Protein AF-A0A0E0Q708-F1 (afdb_monomer_lite)

pLDDT: mean 80.06, std 10.05, range [35.75, 90.19]

Radius of gyration: 20.26 Å; chains: 1; bounding box: 31×37×61 Å

Organism: Oryza rufipogon (NCBI:txid4529)

InterPro domains:
 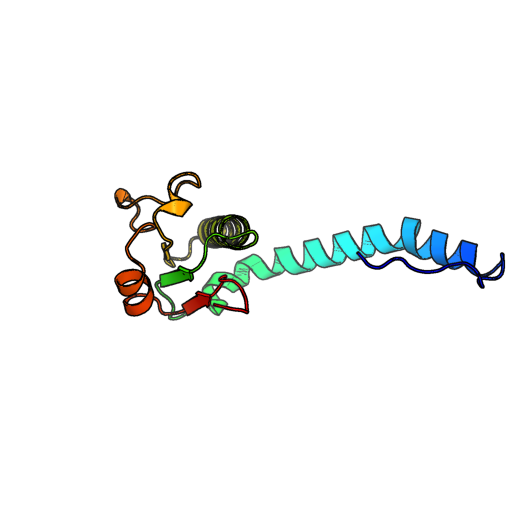 IPR013023 Ketol-acid reductoisomerase [PTHR21371] (38-120)
  IPR013116 Ketol-acid reductoisomerase, N-terminal [PF07991] (50-120)
  IPR013116 Ketol-acid reductoisomerase, N-terminal [PS51850] (30-121)
  IPR036291 NAD(P)-binding domain superfamily [SSF51735] (36-120)

Sequence (121 aa):
MYVVNYSGLQRKETWVIWFLFFFWLPFFCVYICNFVMNLFPLLPEAFKGNKQIGVIGWGSQGPAQAQNLRDSIAQVKSDVVVKSFDEACAAGFTEESGTLGDIWETVSGSDLMLLLISDTA

Secondary structure (DSSP, 8-state):
------TT--HHHHHHHHHIIIIIHHHHHHHHHHHHHTTGGGHHHHTTT--EEEEE--SSSHHHHHHHHHHHHHHHT--PEEEB-GGGGGGT--TTTT-B--HHHHHHH-SEEEE-S-TT-

Foldseek 3Di:
DDDDDCPPPDPVVVVVVCCCVVPPVVVVVVVVVVVVVVCLLCVLVVCVPWQEEEEADDPPVRLVVLLVVVVSCVVNVHNYAAAYEPVCVVVVQDVVVVRYDDPVVSVVRGPHYHHPHPPVD

Structure (mmCIF, N/CA/C/O backbone):
data_AF-A0A0E0Q708-F1
#
_entry.id   AF-A0A0E0Q708-F1
#
loop_
_atom_site.group_PDB
_atom_site.id
_atom_site.type_symbol
_atom_site.label_atom_id
_atom_site.label_alt_id
_atom_site.label_comp_id
_atom_site.label_asym_id
_atom_site.label_entity_id
_atom_site.label_seq_id
_atom_site.pdbx_PDB_ins_code
_atom_site.Cartn_x
_atom_site.Cartn_y
_atom_site.Cartn_z
_atom_site.occupancy
_atom_site.B_iso_or_equiv
_atom_site.auth_seq_id
_atom_site.auth_comp_id
_atom_site.auth_asym_id
_atom_site.auth_atom_id
_atom_site.pdbx_PDB_model_num
ATOM 1 N N . MET A 1 1 ? 10.727 -5.381 -21.846 1.00 35.75 1 MET A N 1
ATOM 2 C CA . MET A 1 1 ? 11.307 -4.208 -22.538 1.00 35.75 1 MET A CA 1
ATOM 3 C C . MET A 1 1 ? 10.922 -4.310 -24.006 1.00 35.75 1 MET A C 1
ATOM 5 O O . MET A 1 1 ? 11.439 -5.177 -24.694 1.00 35.75 1 MET A O 1
ATOM 9 N N . TYR A 1 2 ? 9.932 -3.535 -24.455 1.00 36.38 2 TYR A N 1
ATOM 10 C CA . TYR A 1 2 ? 9.487 -3.569 -25.851 1.00 36.38 2 TYR A CA 1
ATOM 11 C C . TYR A 1 2 ? 10.473 -2.766 -26.701 1.00 36.38 2 TYR A C 1
ATOM 13 O O . TYR A 1 2 ? 10.556 -1.547 -26.569 1.00 36.38 2 TYR A O 1
ATOM 21 N N . VAL A 1 3 ? 11.251 -3.448 -27.541 1.00 45.16 3 VAL A N 1
ATOM 22 C CA . VAL A 1 3 ? 12.107 -2.792 -28.534 1.00 45.16 3 VAL A CA 1
ATOM 23 C C . VAL A 1 3 ? 11.253 -2.557 -29.771 1.00 45.16 3 VAL A C 1
ATOM 25 O O . VAL A 1 3 ? 10.944 -3.488 -30.511 1.00 45.16 3 VAL A O 1
ATOM 28 N N . VAL A 1 4 ? 10.826 -1.314 -29.971 1.00 62.84 4 VAL A N 1
ATOM 29 C CA . VAL A 1 4 ? 10.130 -0.918 -31.198 1.00 62.84 4 VAL A CA 1
ATOM 30 C C . VAL A 1 4 ? 11.157 -0.916 -32.332 1.00 62.84 4 VAL A C 1
ATOM 32 O O . VAL A 1 4 ? 12.160 -0.206 -32.266 1.00 62.84 4 VAL A O 1
ATOM 35 N N . ASN A 1 5 ? 10.943 -1.753 -33.348 1.00 58.50 5 ASN A N 1
ATOM 36 C CA . ASN A 1 5 ? 11.843 -1.866 -34.491 1.00 58.50 5 ASN A CA 1
ATOM 37 C C . ASN A 1 5 ? 11.480 -0.820 -35.558 1.00 58.50 5 ASN A C 1
ATOM 39 O O . ASN A 1 5 ? 10.428 -0.903 -36.187 1.00 58.50 5 ASN A O 1
ATOM 43 N N . TYR A 1 6 ? 12.362 0.163 -35.759 1.00 63.09 6 TYR A N 1
ATOM 44 C CA . TYR A 1 6 ? 12.152 1.294 -36.672 1.00 63.09 6 TYR A CA 1
ATOM 45 C C . TYR A 1 6 ? 12.777 1.101 -38.064 1.00 63.09 6 TYR A C 1
ATOM 47 O O . TYR A 1 6 ? 12.797 2.040 -38.859 1.00 63.09 6 TYR A O 1
ATOM 55 N N . SER A 1 7 ? 13.290 -0.090 -38.394 1.00 63.34 7 SER A N 1
ATOM 56 C CA . SER A 1 7 ? 14.096 -0.316 -39.605 1.00 63.34 7 SER A CA 1
ATOM 57 C C . SER A 1 7 ? 13.353 -0.136 -40.940 1.00 63.34 7 SER A C 1
ATOM 59 O O . SER A 1 7 ? 13.998 -0.121 -41.984 1.00 63.34 7 SER A O 1
ATOM 61 N N . GLY A 1 8 ? 12.022 0.005 -40.932 1.00 64.31 8 GLY A N 1
ATOM 62 C CA . GLY A 1 8 ? 11.192 0.193 -42.132 1.00 64.31 8 GLY A CA 1
ATOM 63 C C . GLY A 1 8 ? 10.523 1.565 -42.269 1.00 64.31 8 GLY A C 1
ATOM 64 O O . GLY A 1 8 ? 9.775 1.769 -43.223 1.00 64.31 8 GLY A O 1
ATOM 65 N N . LEU A 1 9 ? 10.745 2.498 -41.336 1.00 60.56 9 LEU A N 1
ATOM 66 C CA . LEU A 1 9 ? 9.958 3.732 -41.273 1.00 60.56 9 LEU A CA 1
ATOM 67 C C . LEU A 1 9 ? 10.486 4.807 -42.237 1.00 60.56 9 LEU A C 1
ATOM 69 O O . LEU A 1 9 ? 11.656 5.195 -42.191 1.00 60.56 9 LEU A O 1
ATOM 73 N N . GLN A 1 10 ? 9.618 5.329 -43.105 1.00 63.81 10 GLN A N 1
ATOM 74 C CA . GLN A 1 10 ? 9.985 6.397 -44.037 1.00 63.81 10 GLN A CA 1
ATOM 75 C C . GLN A 1 10 ? 10.300 7.691 -43.263 1.00 63.81 10 GLN A C 1
ATOM 77 O O . GLN A 1 10 ? 9.612 8.034 -42.304 1.00 63.81 10 GLN A O 1
ATOM 82 N N . ARG A 1 11 ? 11.293 8.478 -43.713 1.00 60.28 11 ARG A N 1
ATOM 83 C CA . ARG A 1 11 ? 11.747 9.731 -43.053 1.00 60.28 11 ARG A CA 1
ATOM 84 C C . ARG A 1 11 ? 10.613 10.726 -42.738 1.00 60.28 11 ARG A C 1
ATOM 86 O O . ARG A 1 11 ? 10.779 11.581 -41.883 1.00 60.28 11 ARG A O 1
ATOM 93 N N . LYS A 1 12 ? 9.479 10.654 -43.438 1.00 57.28 12 LYS A N 1
ATOM 94 C CA . LYS A 1 12 ? 8.315 11.536 -43.238 1.00 57.28 12 LYS A CA 1
ATOM 95 C C . LYS A 1 12 ? 7.454 11.111 -42.040 1.00 57.28 12 LYS A C 1
ATOM 97 O O . LYS A 1 12 ? 6.844 11.954 -41.397 1.00 57.28 12 LYS A O 1
ATOM 102 N N . GLU A 1 13 ? 7.443 9.820 -41.722 1.00 62.81 13 GLU A N 1
ATOM 103 C CA . GLU A 1 13 ? 6.667 9.232 -40.625 1.00 62.81 13 GLU A CA 1
ATOM 104 C C . GLU A 1 13 ? 7.416 9.332 -39.292 1.00 62.81 13 GLU A C 1
ATOM 106 O O . GLU A 1 13 ? 6.799 9.491 -38.241 1.00 62.81 13 GLU A O 1
ATOM 111 N N . THR A 1 14 ? 8.754 9.341 -39.321 1.00 66.50 14 THR A N 1
ATOM 112 C CA . THR A 1 14 ? 9.568 9.462 -38.104 1.00 66.50 14 THR A CA 1
ATOM 113 C C . THR A 1 14 ? 9.363 10.801 -37.400 1.00 66.50 14 THR A C 1
ATOM 115 O O . THR A 1 14 ? 9.323 10.827 -36.176 1.00 66.50 14 THR A O 1
ATOM 118 N N . TRP A 1 15 ? 9.169 11.906 -38.128 1.00 73.88 15 TRP A N 1
ATOM 119 C CA . TRP A 1 15 ? 8.883 13.212 -37.516 1.00 73.88 15 TRP A CA 1
ATOM 120 C C . TRP A 1 15 ? 7.549 13.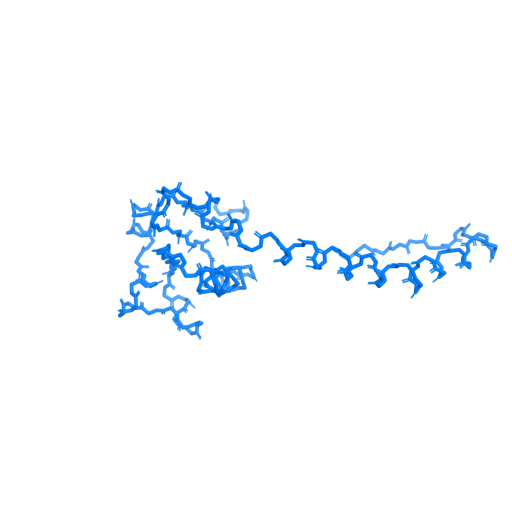239 -36.775 1.00 73.88 15 TRP A C 1
ATOM 122 O O . TRP A 1 15 ? 7.472 13.839 -35.709 1.00 73.88 15 TRP A O 1
ATOM 132 N N . VAL A 1 16 ? 6.521 12.565 -37.299 1.00 77.69 16 VAL A N 1
ATOM 133 C CA . VAL A 1 16 ? 5.221 12.453 -36.622 1.00 77.69 16 VAL A CA 1
ATOM 134 C C . VAL A 1 16 ? 5.363 11.627 -35.348 1.00 77.69 16 VAL A C 1
ATOM 136 O O . VAL A 1 16 ? 4.838 12.023 -34.312 1.00 77.69 16 VAL A O 1
ATOM 139 N N . ILE A 1 17 ? 6.131 10.533 -35.382 1.00 79.69 17 ILE A N 1
ATOM 140 C CA . ILE A 1 17 ? 6.423 9.741 -34.179 1.00 79.69 17 ILE A CA 1
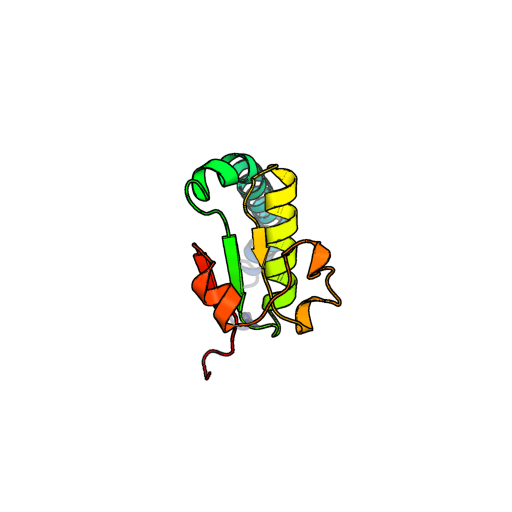ATOM 141 C C . ILE A 1 17 ? 7.186 10.576 -33.153 1.00 79.69 17 ILE A C 1
ATOM 143 O O . ILE A 1 17 ? 6.771 10.628 -32.002 1.00 79.69 17 ILE A O 1
ATOM 147 N N . TRP A 1 18 ? 8.253 11.272 -33.547 1.00 78.31 18 TRP A N 1
ATOM 148 C CA . TRP A 1 18 ? 9.013 12.118 -32.626 1.00 78.31 18 TRP A CA 1
ATOM 149 C C . TRP A 1 18 ? 8.179 13.279 -32.078 1.00 78.31 18 TRP A C 1
ATOM 151 O O . TRP A 1 18 ? 8.301 13.608 -30.902 1.00 78.31 18 TRP A O 1
ATOM 161 N N . PHE A 1 19 ? 7.286 13.856 -32.884 1.00 80.81 19 PHE A N 1
ATOM 162 C CA . PHE A 1 19 ? 6.337 14.870 -32.436 1.00 80.81 19 PHE A CA 1
ATOM 163 C C . PHE A 1 19 ? 5.333 14.297 -31.426 1.00 80.81 19 PHE A C 1
ATOM 165 O O . PHE A 1 19 ? 5.153 14.857 -30.352 1.00 80.81 19 PHE A O 1
ATOM 172 N N . LEU A 1 20 ? 4.727 13.140 -31.689 1.00 78.81 20 LEU A N 1
ATOM 173 C CA . LEU A 1 20 ? 3.827 12.506 -30.721 1.00 78.81 20 LEU A CA 1
ATOM 174 C C . LEU A 1 20 ? 4.567 12.103 -29.437 1.00 78.81 20 LEU A C 1
ATOM 176 O O . LEU A 1 20 ? 4.059 12.317 -28.339 1.00 78.81 20 LEU A O 1
ATOM 180 N N . PHE A 1 21 ? 5.785 11.577 -29.550 1.00 79.44 21 PHE A N 1
ATOM 181 C CA . PHE A 1 21 ? 6.544 11.072 -28.409 1.00 79.44 21 PHE A CA 1
ATOM 182 C C . PHE A 1 21 ? 7.115 12.189 -27.529 1.00 79.44 21 PHE A C 1
ATOM 184 O O . PHE A 1 21 ? 7.043 12.098 -26.309 1.00 79.44 21 PHE A O 1
ATOM 191 N N . PHE A 1 22 ? 7.659 13.259 -28.115 1.00 81.38 22 PHE A N 1
ATOM 192 C CA . PHE A 1 22 ? 8.240 14.360 -27.337 1.00 81.38 22 PHE A CA 1
ATOM 193 C C . PHE A 1 22 ? 7.246 15.463 -27.000 1.00 81.38 22 PHE A C 1
ATOM 195 O O . PHE A 1 22 ? 7.410 16.126 -25.980 1.00 81.38 22 PHE A O 1
ATOM 202 N N . PHE A 1 23 ? 6.230 15.672 -27.835 1.00 78.81 23 PHE A N 1
ATOM 203 C CA . PHE A 1 23 ? 5.298 16.783 -27.669 1.00 78.81 23 PHE A CA 1
ATOM 204 C C . PHE A 1 23 ? 3.943 16.363 -27.113 1.00 78.81 23 PHE A C 1
ATOM 206 O O . PHE A 1 23 ? 3.299 17.190 -26.485 1.00 78.81 23 PHE A O 1
ATOM 213 N N . TRP A 1 24 ? 3.494 15.118 -27.304 1.00 77.88 24 TRP A N 1
ATOM 214 C CA . TRP A 1 24 ? 2.154 14.693 -26.873 1.00 77.88 24 TRP A CA 1
ATOM 215 C C . TRP A 1 24 ? 2.181 13.725 -25.686 1.00 77.88 24 TRP A C 1
ATOM 217 O O . TRP A 1 24 ? 1.416 13.891 -24.736 1.00 77.88 24 TRP A O 1
ATOM 227 N N . LEU A 1 25 ? 3.114 12.769 -25.679 1.00 84.00 25 LEU A N 1
ATOM 228 C CA . LEU A 1 25 ? 3.258 11.781 -24.607 1.00 84.00 25 LEU A CA 1
ATOM 229 C C . LEU A 1 25 ? 3.447 12.402 -23.209 1.00 84.00 25 LEU A C 1
ATOM 231 O O . LEU A 1 25 ? 2.817 11.902 -22.277 1.00 84.00 25 LEU A O 1
ATOM 235 N N . PRO A 1 26 ? 4.224 13.493 -23.015 1.00 83.62 26 PRO A N 1
ATOM 236 C CA . PRO A 1 26 ? 4.356 14.103 -21.693 1.00 83.62 26 PRO A CA 1
ATOM 237 C C . PRO A 1 26 ? 3.025 14.660 -21.177 1.00 83.62 26 PRO A C 1
ATOM 239 O O . PRO A 1 26 ? 2.672 14.434 -20.023 1.00 83.62 26 PRO A O 1
ATOM 242 N N . PHE A 1 27 ? 2.249 15.325 -22.040 1.00 83.94 27 PHE A N 1
ATOM 243 C CA . PHE A 1 27 ? 0.933 15.857 -21.674 1.00 83.94 27 PHE A CA 1
ATOM 244 C C . PHE A 1 27 ? -0.069 14.746 -21.400 1.00 83.94 27 PHE A C 1
ATOM 246 O O . PHE A 1 27 ? -0.838 14.842 -20.449 1.00 83.94 27 PHE A O 1
ATOM 253 N N . PHE A 1 28 ? -0.040 13.677 -22.194 1.00 83.94 28 PHE A N 1
ATOM 254 C CA . PHE A 1 28 ? -0.895 12.519 -21.974 1.00 83.94 28 PHE A CA 1
ATOM 255 C C . PHE A 1 28 ? -0.575 11.818 -20.646 1.00 83.94 28 PHE A C 1
ATOM 257 O O . PHE A 1 28 ? -1.482 11.465 -19.897 1.00 83.94 28 PHE A O 1
ATOM 264 N N . CYS A 1 29 ? 0.710 11.692 -20.304 1.00 82.94 29 CYS A N 1
ATOM 265 C CA . CYS A 1 29 ? 1.145 11.123 -19.031 1.00 82.94 29 CYS A CA 1
ATOM 266 C C . CYS A 1 29 ? 0.691 11.993 -17.845 1.00 82.94 29 CYS A C 1
ATOM 268 O O . CYS A 1 29 ? 0.088 11.487 -16.903 1.00 82.94 29 CYS A O 1
ATOM 270 N N . VAL A 1 30 ? 0.881 13.317 -17.929 1.00 86.19 30 VAL A N 1
ATOM 271 C CA . VAL A 1 30 ? 0.393 14.268 -16.912 1.00 86.19 30 VAL A CA 1
ATOM 272 C C . VAL A 1 30 ? -1.129 14.225 -16.791 1.00 86.19 30 VAL A C 1
ATOM 274 O O . VAL A 1 30 ? -1.654 14.259 -15.680 1.00 86.19 30 VAL A O 1
ATOM 277 N N . TYR A 1 31 ? -1.846 14.114 -17.910 1.00 89.44 31 TYR A N 1
ATOM 278 C CA . TYR A 1 31 ? -3.299 13.988 -17.916 1.00 89.44 31 TYR A CA 1
ATOM 279 C C . TYR A 1 31 ? -3.759 12.730 -17.172 1.00 89.44 31 TYR A C 1
ATOM 281 O O . TYR A 1 31 ? -4.620 12.835 -16.301 1.00 89.44 31 TYR A O 1
ATOM 289 N N . ILE A 1 32 ? -3.153 11.570 -17.451 1.00 85.00 32 ILE A N 1
ATOM 290 C CA . ILE A 1 32 ? -3.461 10.321 -16.741 1.00 85.00 32 ILE A CA 1
ATOM 291 C C . ILE A 1 32 ? -3.140 10.454 -15.253 1.00 85.00 32 ILE A C 1
ATOM 293 O O . ILE A 1 32 ? -3.989 10.126 -14.428 1.00 85.00 32 ILE A O 1
ATOM 297 N N . CYS A 1 33 ? -1.961 10.965 -14.893 1.00 80.94 33 CYS A N 1
ATOM 298 C CA . CYS A 1 33 ? -1.582 11.137 -13.490 1.00 80.94 33 CYS A CA 1
ATOM 299 C C . CYS A 1 33 ? -2.575 12.041 -12.749 1.00 80.94 33 CYS A C 1
ATOM 301 O O . CYS A 1 33 ? -3.075 11.662 -11.694 1.00 80.94 33 CYS A O 1
ATOM 303 N N . ASN A 1 34 ? -2.928 13.195 -13.321 1.00 87.50 34 ASN A N 1
ATOM 304 C CA . ASN A 1 34 ? -3.905 14.104 -12.720 1.00 87.50 34 ASN A CA 1
ATOM 305 C C . ASN A 1 34 ? -5.295 13.469 -12.618 1.00 87.50 34 ASN A C 1
ATOM 307 O O . ASN A 1 34 ? -5.965 13.621 -11.600 1.00 87.50 34 ASN A O 1
ATOM 311 N N . PHE A 1 35 ? -5.727 12.742 -13.652 1.00 89.56 35 PHE A N 1
ATOM 312 C CA . PHE A 1 35 ? -6.990 12.011 -13.628 1.00 89.56 35 PHE A CA 1
ATOM 313 C C . PHE A 1 35 ? -7.022 10.987 -12.488 1.00 89.56 35 PHE A C 1
ATOM 315 O O . PHE A 1 35 ? -7.969 10.984 -11.708 1.00 89.56 35 PHE A O 1
ATOM 322 N N . VAL A 1 36 ? -5.971 10.175 -12.343 1.00 83.94 36 VAL A N 1
ATOM 323 C CA . VAL A 1 36 ? -5.863 9.166 -11.279 1.00 83.94 36 VAL A CA 1
ATOM 324 C C . VAL A 1 36 ? -5.842 9.819 -9.896 1.00 83.94 36 VAL A C 1
ATOM 326 O O . VAL A 1 36 ? -6.574 9.378 -9.016 1.00 83.94 36 VAL A O 1
ATOM 329 N N . MET A 1 37 ? -5.090 10.906 -9.703 1.00 84.12 37 MET A N 1
ATOM 330 C CA . MET A 1 37 ? -5.056 11.619 -8.419 1.00 84.12 37 MET A CA 1
ATOM 331 C C . MET A 1 37 ? -6.422 12.201 -8.029 1.00 84.12 37 MET A C 1
ATOM 333 O O . MET A 1 37 ? -6.778 12.194 -6.853 1.00 84.12 37 MET A O 1
ATOM 337 N N . ASN A 1 38 ? -7.229 12.635 -9.001 1.00 88.50 38 ASN A N 1
ATOM 338 C CA . ASN A 1 38 ? -8.594 13.107 -8.748 1.00 88.50 38 ASN A CA 1
ATOM 339 C C . ASN A 1 38 ? -9.557 11.992 -8.302 1.00 88.50 38 ASN A C 1
ATOM 341 O O . ASN A 1 38 ? -10.638 12.301 -7.803 1.00 88.50 38 ASN A O 1
ATOM 345 N N . LEU A 1 39 ? -9.185 10.715 -8.454 1.00 87.56 39 LEU A N 1
ATOM 346 C CA . LEU A 1 39 ? -9.972 9.571 -7.980 1.00 87.56 39 LEU A CA 1
ATOM 347 C C . LEU A 1 39 ? -9.652 9.184 -6.530 1.00 87.56 39 LEU A C 1
ATOM 349 O O . LEU A 1 39 ? -10.432 8.453 -5.927 1.00 87.56 39 LEU A O 1
ATOM 353 N N . PHE A 1 40 ? -8.558 9.682 -5.940 1.00 84.19 40 PHE A N 1
ATOM 354 C CA . PHE A 1 40 ? -8.192 9.360 -4.553 1.00 84.19 40 PHE A CA 1
ATOM 355 C C . PHE A 1 40 ? -9.316 9.657 -3.549 1.00 84.19 40 PHE A C 1
ATOM 357 O O . PHE A 1 40 ? -9.591 8.799 -2.715 1.00 84.19 40 PHE A O 1
ATOM 364 N N . PRO A 1 41 ? -10.050 10.785 -3.635 1.00 87.31 41 PRO A N 1
ATOM 365 C CA . PRO A 1 41 ? -11.179 11.047 -2.741 1.00 87.31 41 PRO A CA 1
ATOM 366 C C . PRO A 1 41 ? -12.304 9.998 -2.781 1.00 87.31 41 PRO A C 1
ATOM 368 O O . PRO A 1 41 ? -13.115 9.966 -1.862 1.00 87.31 41 PRO A O 1
ATOM 371 N N . LEU A 1 42 ? -12.362 9.142 -3.810 1.00 87.94 42 LEU A N 1
ATOM 372 C CA . LEU A 1 42 ? -13.346 8.059 -3.939 1.00 87.94 42 LEU A CA 1
ATOM 373 C C . LEU A 1 42 ? -12.890 6.751 -3.273 1.00 87.94 42 LEU A C 1
ATOM 375 O O . LEU A 1 42 ? -13.686 5.824 -3.140 1.00 87.94 42 LEU A O 1
ATOM 379 N N . LEU A 1 43 ? -11.632 6.655 -2.828 1.00 84.62 43 LEU A N 1
ATOM 380 C CA . LEU A 1 43 ? -11.103 5.450 -2.179 1.00 84.62 43 LEU A CA 1
ATOM 381 C C . LEU A 1 43 ? -11.902 5.021 -0.934 1.00 84.62 43 LEU A C 1
ATOM 383 O O . LEU A 1 43 ? -12.149 3.823 -0.805 1.00 84.62 43 LEU A O 1
ATOM 387 N N . PRO A 1 44 ? -12.367 5.921 -0.040 1.00 84.81 44 PRO A N 1
ATOM 388 C CA . PRO A 1 44 ? -13.197 5.512 1.096 1.00 84.81 44 PRO A CA 1
ATOM 389 C C . PRO A 1 44 ? -14.508 4.839 0.673 1.00 84.81 44 PRO A C 1
ATOM 391 O O . PRO A 1 44 ? -14.977 3.919 1.337 1.00 84.81 44 PRO A O 1
ATOM 394 N N . GLU A 1 45 ? -15.097 5.280 -0.441 1.00 86.69 45 GLU A N 1
ATOM 395 C CA . GLU A 1 45 ? -16.294 4.654 -1.002 1.00 86.69 45 GLU A CA 1
ATOM 396 C C . GLU A 1 45 ? -15.963 3.303 -1.647 1.00 86.69 45 GLU A C 1
ATOM 398 O O . GLU A 1 45 ? -16.689 2.333 -1.436 1.00 86.69 45 GLU A O 1
ATOM 403 N N . ALA A 1 46 ? -14.840 3.213 -2.366 1.00 85.50 46 ALA A N 1
ATOM 404 C CA . ALA A 1 46 ? -14.380 1.975 -2.993 1.00 85.50 46 ALA A CA 1
ATOM 405 C C . ALA A 1 46 ? -14.047 0.871 -1.974 1.00 85.50 46 ALA A C 1
ATOM 407 O O . ALA A 1 46 ? -14.297 -0.300 -2.244 1.00 85.50 46 ALA A O 1
ATOM 408 N N . PHE A 1 47 ? -13.524 1.238 -0.800 1.00 83.94 47 PHE A N 1
ATOM 409 C CA . PHE A 1 47 ? -13.212 0.307 0.292 1.00 83.94 47 PHE A CA 1
ATOM 410 C C . PHE A 1 47 ? -14.333 0.175 1.326 1.00 83.94 47 PHE A C 1
ATOM 412 O O . PHE A 1 47 ? -14.123 -0.351 2.421 1.00 83.94 47 PHE A O 1
ATOM 419 N N . LYS A 1 48 ? -15.542 0.651 1.018 1.00 84.25 48 LYS A N 1
ATOM 420 C CA . LYS A 1 48 ? -16.667 0.573 1.946 1.00 84.25 48 LYS A CA 1
ATOM 421 C C . LYS A 1 48 ? -16.987 -0.886 2.281 1.00 84.25 48 LYS A C 1
ATOM 423 O O . LYS A 1 48 ? -17.456 -1.643 1.438 1.00 84.25 48 LYS A O 1
ATOM 428 N N . GLY A 1 49 ? -16.815 -1.240 3.552 1.00 81.88 49 GLY A N 1
ATOM 429 C CA . GLY A 1 49 ? -17.056 -2.592 4.063 1.00 81.88 49 GLY A CA 1
ATOM 430 C C . GLY A 1 49 ? -15.784 -3.412 4.264 1.00 81.88 49 GLY A C 1
ATOM 431 O O . GLY A 1 49 ? -15.838 -4.397 4.991 1.00 81.88 49 GLY A O 1
ATOM 432 N N . ASN A 1 50 ? -14.649 -2.974 3.718 1.00 85.06 50 ASN A N 1
ATOM 433 C CA . ASN A 1 50 ? -13.342 -3.532 4.036 1.00 85.06 50 ASN A CA 1
ATOM 434 C C . ASN A 1 50 ? -12.776 -2.807 5.261 1.00 85.06 50 ASN A C 1
ATOM 436 O O . ASN A 1 50 ? -12.774 -1.580 5.326 1.00 85.06 50 ASN A O 1
ATOM 440 N N . LYS A 1 51 ? -12.295 -3.566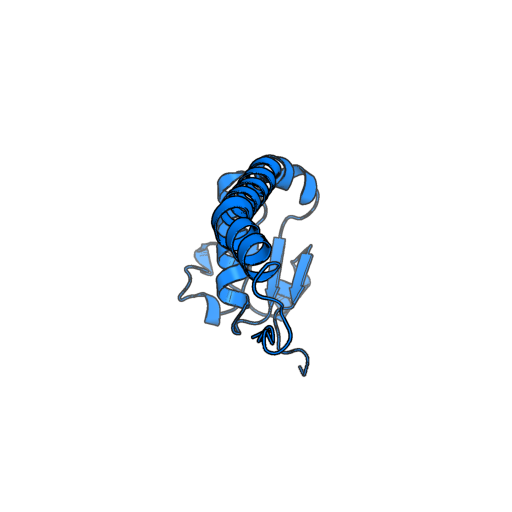 6.237 1.00 86.00 51 LYS A N 1
ATOM 441 C CA . LYS A 1 51 ? -11.573 -3.076 7.415 1.00 86.00 51 LYS A CA 1
ATOM 442 C C . LYS A 1 51 ? -10.093 -3.407 7.324 1.00 86.00 51 LYS A C 1
ATOM 444 O O . LYS A 1 51 ? -9.272 -2.653 7.835 1.00 86.00 51 LYS A O 1
ATOM 449 N N . GLN A 1 52 ? -9.749 -4.500 6.647 1.00 87.75 52 GLN A N 1
ATOM 450 C CA . GLN A 1 52 ? -8.365 -4.927 6.499 1.00 87.75 52 GLN A CA 1
ATOM 451 C C . GLN A 1 52 ? -8.062 -5.395 5.072 1.00 87.75 52 GLN A C 1
ATOM 453 O O . GLN A 1 52 ? -8.825 -6.155 4.470 1.00 87.75 52 GLN A O 1
ATOM 458 N N . ILE A 1 53 ? -6.916 -4.953 4.551 1.00 90.19 53 ILE A N 1
ATOM 459 C CA . ILE A 1 53 ? -6.327 -5.429 3.300 1.00 90.19 53 ILE A CA 1
ATOM 460 C C . ILE A 1 53 ? -5.039 -6.178 3.636 1.00 90.19 53 ILE A C 1
ATOM 462 O O . ILE A 1 53 ? -4.099 -5.599 4.182 1.00 90.19 53 ILE A O 1
ATOM 466 N N . GLY A 1 54 ? -4.989 -7.459 3.292 1.00 90.00 54 GLY A N 1
ATOM 467 C CA . GLY A 1 54 ? -3.806 -8.295 3.466 1.00 90.00 54 GLY A CA 1
ATOM 468 C C . GLY A 1 54 ? -2.937 -8.264 2.218 1.00 90.00 54 GLY A C 1
ATOM 469 O O . GLY A 1 54 ? -3.441 -8.487 1.117 1.00 90.00 54 GLY A O 1
ATOM 470 N N . VAL A 1 55 ? -1.638 -8.019 2.369 1.00 89.31 55 VAL A N 1
ATOM 471 C CA . VAL A 1 55 ? -0.659 -8.117 1.277 1.00 89.31 55 VAL A CA 1
ATOM 472 C C . VAL A 1 55 ? 0.217 -9.338 1.506 1.00 89.31 55 VAL A C 1
ATOM 474 O O . VAL A 1 55 ? 0.912 -9.417 2.514 1.00 89.31 55 VAL A O 1
ATOM 477 N N . ILE A 1 56 ? 0.197 -10.281 0.562 1.00 87.12 56 ILE A N 1
ATOM 478 C CA . ILE A 1 56 ? 0.976 -11.519 0.617 1.00 87.12 56 ILE A CA 1
ATOM 479 C C . ILE A 1 56 ? 1.998 -11.579 -0.493 1.00 87.12 56 ILE A C 1
ATOM 481 O O . ILE A 1 56 ? 1.664 -11.410 -1.654 1.00 87.12 56 ILE A O 1
ATOM 485 N N . GLY A 1 57 ? 3.240 -11.882 -0.123 1.00 82.75 57 GLY A N 1
ATOM 486 C CA . GLY A 1 57 ? 4.375 -11.899 -1.030 1.00 82.75 57 GLY A CA 1
ATOM 487 C C . GLY A 1 57 ? 5.123 -10.572 -1.009 1.00 82.75 57 GLY A C 1
ATOM 488 O O . GLY A 1 57 ? 4.573 -9.507 -1.289 1.00 82.75 57 GLY A O 1
ATOM 489 N N . TRP A 1 58 ? 6.411 -10.651 -0.683 1.00 86.31 58 TRP A N 1
ATOM 490 C CA . TRP A 1 58 ? 7.306 -9.500 -0.565 1.00 86.31 58 TRP A CA 1
ATOM 491 C C . TRP A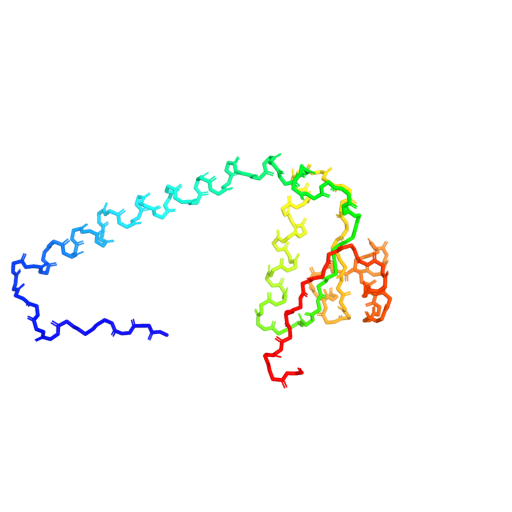 1 58 ? 8.396 -9.492 -1.647 1.00 86.31 58 TRP A C 1
ATOM 493 O O . TRP A 1 58 ? 9.522 -9.049 -1.438 1.00 86.31 58 TRP A O 1
ATOM 503 N N . GLY A 1 59 ? 8.055 -10.004 -2.834 1.00 81.56 59 GLY A N 1
ATOM 504 C CA . GLY A 1 59 ? 8.925 -9.959 -4.008 1.00 81.56 59 GLY A CA 1
ATOM 505 C C . GLY A 1 59 ? 9.071 -8.542 -4.579 1.00 81.56 59 GLY A C 1
ATOM 506 O O . GLY A 1 59 ? 8.904 -7.540 -3.897 1.00 81.56 59 GLY A O 1
ATOM 507 N N . SER A 1 60 ? 9.326 -8.419 -5.882 1.00 80.62 60 SER A N 1
ATOM 508 C CA . SER A 1 60 ? 9.545 -7.108 -6.524 1.00 80.62 60 SER A CA 1
ATOM 509 C C . SER A 1 60 ? 8.375 -6.119 -6.386 1.00 80.62 60 SER A C 1
ATOM 511 O O . SER A 1 60 ? 8.608 -4.911 -6.416 1.00 80.62 60 SER A O 1
ATOM 513 N N . GLN A 1 61 ? 7.133 -6.602 -6.301 1.00 79.56 61 GLN A N 1
ATOM 514 C CA . GLN A 1 61 ? 5.939 -5.750 -6.306 1.00 79.56 61 GLN A CA 1
ATOM 515 C C . GLN A 1 61 ? 5.371 -5.493 -4.904 1.00 79.56 61 GLN A C 1
ATOM 517 O O . GLN A 1 61 ? 4.810 -4.421 -4.677 1.00 79.56 61 GLN A O 1
ATOM 522 N N . GLY A 1 62 ? 5.554 -6.435 -3.971 1.00 84.44 62 GLY A N 1
ATOM 523 C CA . GLY A 1 62 ? 5.009 -6.392 -2.609 1.00 84.44 62 GLY A CA 1
ATOM 524 C C . GLY A 1 62 ? 5.324 -5.103 -1.847 1.00 84.44 62 GLY A C 1
ATOM 525 O O . GLY A 1 62 ? 4.393 -4.382 -1.482 1.00 84.44 62 GLY A O 1
ATOM 526 N N . PRO A 1 63 ? 6.610 -4.733 -1.689 1.00 87.56 63 PRO A N 1
ATOM 527 C CA . PRO A 1 63 ? 6.998 -3.557 -0.920 1.00 87.56 63 PRO A CA 1
ATOM 528 C C . PRO A 1 63 ? 6.429 -2.259 -1.490 1.00 87.56 63 PRO A C 1
ATOM 530 O O . PRO A 1 63 ? 5.964 -1.406 -0.735 1.00 87.56 63 PRO A O 1
ATOM 533 N N . ALA A 1 64 ? 6.467 -2.092 -2.815 1.00 88.50 64 ALA A N 1
ATOM 534 C CA . ALA A 1 64 ? 6.013 -0.868 -3.466 1.00 88.50 64 ALA A CA 1
ATOM 535 C C . ALA A 1 64 ? 4.486 -0.731 -3.405 1.00 88.50 64 ALA A C 1
ATOM 537 O O . ALA A 1 64 ? 3.978 0.342 -3.088 1.00 88.50 64 ALA A O 1
ATOM 538 N N . GLN A 1 65 ? 3.745 -1.812 -3.668 1.00 87.69 65 GLN A N 1
ATOM 539 C CA . GLN A 1 65 ? 2.283 -1.773 -3.619 1.00 87.69 65 GLN A CA 1
ATOM 540 C C . GLN A 1 65 ? 1.762 -1.585 -2.193 1.00 87.69 65 GLN A C 1
ATOM 542 O O . GLN A 1 65 ? 0.876 -0.758 -1.987 1.00 87.69 65 GLN A O 1
ATOM 547 N N . ALA A 1 66 ? 2.335 -2.284 -1.208 1.00 88.62 66 ALA A N 1
ATOM 548 C CA . ALA A 1 66 ? 1.913 -2.168 0.185 1.00 88.62 66 ALA A CA 1
ATOM 549 C C . ALA A 1 66 ? 2.123 -0.749 0.733 1.00 88.62 66 ALA A C 1
ATOM 551 O O . ALA A 1 66 ? 1.229 -0.197 1.372 1.00 88.62 66 ALA A O 1
ATOM 552 N N . GLN A 1 67 ? 3.277 -0.134 0.446 1.00 89.56 67 GLN A N 1
ATOM 553 C CA . GLN A 1 67 ? 3.566 1.242 0.862 1.00 89.56 67 GLN A CA 1
ATOM 554 C C . GLN A 1 67 ? 2.656 2.250 0.155 1.00 89.56 67 GLN A C 1
ATOM 556 O O . GLN A 1 67 ? 2.035 3.072 0.821 1.00 89.56 67 GLN A O 1
ATOM 561 N N . ASN A 1 68 ? 2.492 2.137 -1.167 1.00 89.94 68 ASN A N 1
ATOM 562 C CA . ASN A 1 68 ? 1.609 3.033 -1.913 1.00 89.94 68 ASN A CA 1
ATOM 563 C C . ASN A 1 68 ? 0.160 2.947 -1.418 1.00 89.94 68 ASN A C 1
ATOM 565 O O . ASN A 1 68 ? -0.518 3.969 -1.311 1.00 89.94 68 ASN A O 1
ATOM 569 N N . LEU A 1 69 ? -0.323 1.741 -1.103 1.00 88.25 69 LEU A N 1
ATOM 570 C CA . LEU A 1 69 ? -1.672 1.536 -0.588 1.00 88.25 69 LEU A CA 1
ATOM 571 C C . LEU A 1 69 ? -1.833 2.133 0.814 1.00 88.25 69 LEU A C 1
ATOM 573 O O . LEU A 1 69 ? -2.790 2.870 1.045 1.00 88.25 69 LEU A O 1
ATOM 577 N N . ARG A 1 70 ? -0.880 1.872 1.719 1.00 88.88 70 ARG A N 1
ATOM 578 C CA . ARG A 1 70 ? -0.846 2.468 3.063 1.00 88.88 70 ARG A CA 1
ATOM 579 C C . ARG A 1 70 ? -0.904 3.992 2.987 1.00 88.88 70 ARG A C 1
ATOM 581 O O . ARG A 1 70 ? -1.731 4.609 3.652 1.00 88.88 70 ARG A O 1
ATOM 588 N N . ASP A 1 71 ? -0.063 4.588 2.150 1.00 88.75 71 ASP A N 1
ATOM 589 C CA . ASP A 1 71 ? 0.044 6.039 2.031 1.00 88.75 71 ASP A CA 1
ATOM 590 C C . ASP A 1 71 ? -1.225 6.641 1.392 1.00 88.75 71 ASP A C 1
ATOM 592 O O . ASP A 1 71 ? -1.721 7.674 1.847 1.00 88.75 71 ASP A O 1
ATOM 596 N N . SER A 1 72 ? -1.822 5.953 0.409 1.00 88.06 72 SER A N 1
ATOM 597 C CA . SER A 1 72 ? -3.093 6.361 -0.216 1.00 88.06 72 SER A CA 1
ATOM 598 C C . SER A 1 72 ? -4.259 6.334 0.777 1.00 88.06 72 SER A C 1
ATOM 600 O O . SER A 1 72 ? -5.064 7.263 0.817 1.00 88.06 72 SER A O 1
ATOM 602 N N . ILE A 1 73 ? -4.339 5.291 1.608 1.00 86.19 73 ILE A N 1
ATOM 603 C CA . ILE A 1 73 ? -5.358 5.140 2.655 1.00 86.19 73 ILE A CA 1
ATOM 604 C C . ILE A 1 73 ? -5.182 6.207 3.741 1.00 86.19 73 ILE A C 1
ATOM 606 O O . ILE A 1 73 ? -6.160 6.846 4.142 1.00 86.19 73 ILE A O 1
ATOM 610 N N . ALA A 1 74 ? -3.940 6.453 4.167 1.00 85.12 74 ALA A N 1
ATOM 611 C CA . ALA A 1 74 ? -3.616 7.497 5.134 1.00 85.12 74 ALA A CA 1
ATOM 612 C C . ALA A 1 74 ? -4.011 8.892 4.620 1.00 85.12 74 ALA A C 1
ATOM 614 O O . ALA A 1 74 ? -4.547 9.704 5.378 1.00 85.12 74 ALA A O 1
ATOM 615 N N . GLN A 1 75 ? -3.819 9.161 3.323 1.00 84.88 75 GLN A N 1
ATOM 616 C CA . GLN A 1 75 ? -4.207 10.426 2.695 1.00 84.88 75 GLN A CA 1
ATOM 617 C C . GLN A 1 75 ? -5.725 10.667 2.737 1.00 84.88 75 GLN A C 1
ATOM 619 O O . GLN A 1 75 ? -6.157 11.808 2.913 1.00 84.88 75 GLN A O 1
ATOM 624 N N . VAL A 1 76 ? -6.535 9.613 2.608 1.00 82.94 76 VAL A N 1
ATOM 625 C CA . VAL A 1 76 ? -8.006 9.710 2.626 1.00 82.94 76 VAL A CA 1
ATOM 626 C C . VAL A 1 76 ? -8.621 9.479 4.007 1.00 82.94 76 VAL A C 1
ATOM 628 O O . VAL A 1 76 ? -9.841 9.535 4.137 1.00 82.94 76 VAL A O 1
ATOM 631 N N . LYS A 1 77 ? -7.790 9.257 5.038 1.00 78.88 77 LYS A N 1
ATOM 632 C CA . LYS A 1 77 ? -8.197 8.986 6.431 1.00 78.88 77 LYS A CA 1
ATOM 633 C C . LYS A 1 77 ? -9.236 7.866 6.546 1.00 78.88 77 LYS A C 1
ATOM 635 O O . LYS A 1 77 ? -10.174 7.969 7.331 1.00 78.88 77 LYS A O 1
ATOM 640 N N . SER A 1 78 ? -9.091 6.834 5.722 1.00 77.38 78 SER A N 1
ATOM 641 C CA . SER A 1 78 ? -9.930 5.645 5.826 1.00 77.38 78 SER A CA 1
ATOM 642 C C . SER A 1 78 ? -9.428 4.760 6.970 1.00 77.38 78 SER A C 1
ATOM 644 O O . SER A 1 78 ? -8.225 4.698 7.216 1.00 77.38 78 SER A O 1
ATOM 646 N N . ASP A 1 79 ? -10.338 4.058 7.644 1.00 79.50 79 ASP A N 1
ATOM 647 C CA . ASP A 1 79 ? -10.030 3.170 8.779 1.00 79.50 79 ASP A CA 1
ATOM 648 C C . ASP A 1 79 ? -9.440 1.813 8.345 1.00 79.50 79 ASP A C 1
ATOM 650 O O . ASP A 1 79 ? -9.247 0.914 9.162 1.00 79.50 79 ASP A O 1
ATOM 654 N N . VAL A 1 80 ? -9.194 1.638 7.046 1.00 82.31 80 VAL A N 1
ATOM 655 C CA . VAL A 1 80 ? -8.670 0.399 6.472 1.00 82.31 80 VAL A CA 1
ATOM 656 C C . VAL A 1 80 ? -7.220 0.195 6.897 1.00 82.31 80 VAL A C 1
ATOM 658 O O . VAL A 1 80 ? -6.373 1.062 6.698 1.00 82.31 80 VAL A O 1
ATOM 661 N N . VAL A 1 81 ? -6.902 -0.986 7.416 1.00 84.31 81 VAL A N 1
ATOM 662 C CA . VAL A 1 81 ? -5.532 -1.351 7.792 1.00 84.31 81 VAL A CA 1
ATOM 663 C C . VAL A 1 81 ? -4.901 -2.206 6.698 1.00 84.31 81 VAL A C 1
ATOM 665 O O . VAL A 1 81 ? -5.498 -3.179 6.241 1.00 84.31 81 VAL A O 1
ATOM 668 N N . VAL A 1 82 ? -3.680 -1.862 6.283 1.00 84.62 82 VAL A N 1
ATOM 669 C CA . VAL A 1 82 ? -2.869 -2.701 5.388 1.00 84.62 82 VAL A CA 1
ATOM 670 C C . VAL A 1 82 ? -1.948 -3.562 6.242 1.00 84.62 82 VAL A C 1
ATOM 672 O O . VAL A 1 82 ? -1.108 -3.017 6.959 1.00 84.62 82 VAL A O 1
ATOM 675 N N . LYS A 1 83 ? -2.098 -4.886 6.164 1.00 83.88 83 LYS A N 1
ATOM 676 C CA . LYS A 1 83 ? -1.316 -5.847 6.953 1.00 83.88 83 LYS A CA 1
ATOM 677 C C . LYS A 1 83 ? -0.417 -6.700 6.052 1.00 83.88 83 LYS A C 1
ATOM 679 O O . LYS A 1 83 ? -0.856 -7.149 4.994 1.00 83.88 83 LYS A O 1
ATOM 684 N N . SER A 1 84 ? 0.838 -6.887 6.456 1.00 81.50 84 SER A N 1
ATOM 685 C CA . SER A 1 84 ? 1.867 -7.647 5.732 1.00 81.50 84 SER A CA 1
ATOM 686 C C . SER A 1 84 ? 2.723 -8.503 6.686 1.00 81.50 84 SER A C 1
ATOM 688 O O . SER A 1 84 ? 2.506 -8.485 7.896 1.00 81.50 84 SER A O 1
ATOM 690 N N . PHE A 1 85 ? 3.686 -9.254 6.146 1.00 80.94 85 PHE A N 1
ATOM 691 C CA . PHE A 1 85 ? 4.545 -10.218 6.862 1.00 80.94 85 PHE A CA 1
ATOM 692 C C . PHE A 1 85 ? 5.888 -9.638 7.281 1.00 80.94 85 PHE A C 1
ATOM 694 O O . PHE A 1 85 ? 6.262 -8.568 6.817 1.00 80.94 85 PHE A O 1
ATOM 701 N N . ASP A 1 86 ? 6.639 -10.379 8.096 1.00 71.06 86 ASP A N 1
ATOM 702 C CA . ASP A 1 86 ? 7.914 -9.994 8.725 1.00 71.06 86 ASP A CA 1
ATOM 703 C C . ASP A 1 86 ? 8.922 -9.284 7.804 1.00 71.06 86 ASP A C 1
ATOM 705 O O . ASP A 1 86 ? 9.613 -8.352 8.222 1.00 71.06 86 ASP A O 1
ATOM 709 N N . GLU A 1 87 ? 8.970 -9.655 6.524 1.00 72.62 87 GLU A N 1
ATOM 710 C CA . GLU A 1 87 ? 9.830 -9.030 5.506 1.00 72.62 87 GLU A CA 1
ATOM 711 C C . GLU A 1 87 ? 9.499 -7.537 5.273 1.00 72.62 87 GLU A C 1
ATOM 713 O O . GLU A 1 87 ? 10.339 -6.754 4.818 1.00 72.62 87 GLU A O 1
ATOM 718 N N . ALA A 1 88 ? 8.291 -7.116 5.648 1.00 77.88 88 ALA A N 1
ATOM 719 C CA . ALA A 1 88 ? 7.784 -5.753 5.584 1.00 77.88 88 ALA A CA 1
ATOM 720 C C . ALA A 1 88 ? 8.214 -4.864 6.754 1.00 77.88 88 ALA A C 1
ATOM 722 O O . ALA A 1 88 ? 8.032 -3.645 6.681 1.00 77.88 88 ALA A O 1
ATOM 723 N N . CYS A 1 89 ? 8.833 -5.424 7.798 1.00 77.06 89 CYS A N 1
ATOM 724 C CA . CYS A 1 89 ? 9.259 -4.663 8.972 1.00 77.06 89 CYS A CA 1
ATOM 725 C C . CYS A 1 89 ? 10.198 -3.501 8.603 1.00 77.06 89 CYS A C 1
ATOM 727 O O . CYS A 1 89 ? 10.016 -2.364 9.042 1.00 77.06 89 CYS A O 1
ATOM 729 N N . ALA A 1 90 ? 11.117 -3.737 7.661 1.00 78.56 90 ALA A N 1
ATOM 730 C CA . ALA A 1 90 ? 12.022 -2.709 7.144 1.00 78.56 90 ALA A CA 1
ATOM 731 C C . ALA A 1 90 ? 11.313 -1.560 6.392 1.00 78.56 90 ALA A C 1
ATOM 733 O O . ALA A 1 90 ? 11.881 -0.478 6.254 1.00 78.56 90 ALA A O 1
ATOM 734 N N . ALA A 1 91 ? 10.081 -1.769 5.916 1.00 80.31 91 ALA A N 1
ATOM 735 C CA . ALA A 1 91 ? 9.263 -0.761 5.234 1.00 80.31 91 ALA A CA 1
ATOM 736 C C . ALA A 1 91 ? 8.308 -0.007 6.188 1.00 80.31 91 ALA A C 1
ATOM 738 O O . ALA A 1 91 ? 7.455 0.769 5.741 1.00 80.31 91 ALA A O 1
ATOM 739 N N . GLY A 1 92 ? 8.453 -0.222 7.502 1.00 81.19 92 GLY A N 1
ATOM 740 C CA . GLY A 1 92 ? 7.672 0.448 8.541 1.00 81.19 92 GLY A CA 1
ATOM 741 C C . GLY A 1 92 ? 6.357 -0.247 8.895 1.00 81.19 92 GLY A C 1
ATOM 742 O O . GLY A 1 92 ? 5.491 0.396 9.483 1.00 81.19 92 GLY A O 1
ATOM 743 N N . PHE A 1 93 ? 6.190 -1.523 8.532 1.00 83.50 93 PHE A N 1
ATOM 744 C CA . PHE A 1 93 ? 5.084 -2.355 9.014 1.00 83.50 93 PHE A CA 1
ATOM 745 C C . PHE A 1 93 ? 5.473 -2.952 10.369 1.00 83.50 93 PHE A C 1
ATOM 747 O O . PHE A 1 93 ? 6.517 -3.584 10.481 1.00 83.50 93 PHE A O 1
ATOM 754 N N . THR A 1 94 ? 4.681 -2.742 11.417 1.00 83.06 94 THR A N 1
ATOM 755 C CA . THR A 1 94 ? 5.028 -3.187 12.779 1.00 83.06 94 THR A CA 1
ATOM 756 C C . THR A 1 94 ? 3.865 -3.897 13.455 1.00 83.06 94 THR A C 1
ATOM 758 O O . THR A 1 94 ? 2.700 -3.611 13.170 1.00 83.06 94 THR A O 1
ATOM 761 N N . GLU A 1 95 ? 4.173 -4.798 14.391 1.00 77.12 95 GLU A N 1
ATOM 762 C CA . GLU A 1 95 ? 3.153 -5.451 15.223 1.00 77.12 95 GLU A CA 1
ATOM 763 C C . GLU A 1 95 ? 2.397 -4.422 16.074 1.00 77.12 95 GLU A C 1
ATOM 765 O O . GLU A 1 95 ? 1.177 -4.488 16.196 1.00 77.12 95 GLU A O 1
ATOM 770 N N . GLU A 1 96 ? 3.101 -3.405 16.588 1.00 75.75 96 GLU A N 1
ATOM 771 C CA . GLU A 1 96 ? 2.514 -2.330 17.402 1.00 75.75 96 GLU A CA 1
ATOM 772 C C . GLU A 1 96 ? 1.461 -1.509 16.648 1.00 75.75 96 GLU A C 1
ATOM 774 O O . GLU A 1 96 ? 0.482 -1.057 17.239 1.00 75.75 96 GLU A O 1
ATOM 779 N N . SER A 1 97 ? 1.646 -1.320 15.339 1.00 76.06 97 SER A N 1
ATOM 780 C CA . SER A 1 97 ? 0.669 -0.634 14.485 1.00 76.06 97 SER A CA 1
ATOM 781 C C . SER A 1 97 ? -0.423 -1.569 13.953 1.00 76.06 97 SER A C 1
ATOM 783 O O . SER A 1 97 ? -1.308 -1.116 13.230 1.00 76.06 97 SER A O 1
ATOM 785 N N . GLY A 1 98 ? -0.371 -2.866 14.284 1.00 79.81 98 GLY A N 1
ATOM 786 C CA . GLY A 1 98 ? -1.278 -3.891 13.760 1.00 79.81 98 GLY A CA 1
ATOM 787 C C . GLY A 1 98 ? -1.105 -4.168 12.262 1.00 79.81 98 GLY A C 1
ATOM 788 O O . GLY A 1 98 ? -1.947 -4.833 11.661 1.00 79.81 98 GLY A O 1
ATOM 789 N N . THR A 1 99 ? -0.033 -3.654 11.652 1.00 82.19 99 THR A N 1
ATOM 790 C CA . THR A 1 99 ? 0.242 -3.760 10.209 1.00 82.19 99 THR A CA 1
ATOM 791 C C . THR A 1 99 ? 1.203 -4.902 9.869 1.00 82.19 99 THR A C 1
ATOM 793 O O . THR A 1 99 ? 1.406 -5.201 8.694 1.00 82.19 99 THR A O 1
ATOM 796 N N . LEU A 1 100 ? 1.758 -5.577 10.878 1.00 84.50 100 LEU A N 1
ATOM 797 C CA . LEU A 1 100 ? 2.554 -6.797 10.742 1.00 84.50 100 LEU A CA 1
ATOM 798 C C . LEU A 1 100 ? 1.832 -7.979 11.407 1.00 84.50 100 LEU A C 1
ATOM 800 O O . LEU A 1 100 ? 1.231 -7.804 12.468 1.00 84.50 100 LEU A O 1
ATOM 804 N N . GLY A 1 101 ? 1.868 -9.167 10.809 1.00 80.31 101 GLY A N 1
ATOM 805 C CA . GLY A 1 101 ? 1.441 -10.410 11.466 1.00 80.31 101 GLY A CA 1
ATOM 806 C C . GLY A 1 101 ? 1.677 -11.646 10.603 1.00 80.31 101 GLY A C 1
ATOM 807 O O . GLY A 1 101 ? 2.204 -11.525 9.503 1.00 80.31 101 GLY A O 1
ATOM 808 N N . ASP A 1 102 ? 1.275 -12.826 11.085 1.00 82.56 102 ASP A N 1
ATOM 809 C CA . ASP A 1 102 ? 1.510 -14.101 10.385 1.00 82.56 102 ASP A CA 1
ATOM 810 C C . ASP A 1 102 ? 0.597 -14.288 9.157 1.00 82.56 102 ASP A C 1
ATOM 812 O O . ASP A 1 102 ? -0.493 -13.707 9.078 1.00 82.56 102 ASP A O 1
ATOM 816 N N . ILE A 1 103 ? 1.030 -15.115 8.192 1.00 78.56 103 ILE A N 1
ATOM 817 C CA . ILE A 1 103 ? 0.340 -15.398 6.917 1.00 78.56 103 ILE A CA 1
ATOM 818 C C . ILE A 1 103 ? -1.087 -15.843 7.150 1.00 78.56 103 ILE A C 1
ATOM 820 O O . ILE A 1 103 ? -2.016 -15.263 6.586 1.00 78.56 103 ILE A O 1
ATOM 824 N N . TRP A 1 104 ? -1.286 -16.818 8.023 1.00 80.94 104 TRP A N 1
ATOM 825 C CA . TRP A 1 104 ? -2.611 -17.374 8.264 1.00 80.94 104 TRP A CA 1
ATOM 826 C C . TRP A 1 104 ? -3.528 -16.396 8.992 1.00 80.94 104 TRP A C 1
ATOM 828 O O . TRP A 1 104 ? -4.713 -16.297 8.669 1.00 80.94 104 TRP A O 1
ATOM 838 N N . GLU A 1 105 ? -2.973 -15.621 9.921 1.00 81.00 105 GLU A N 1
ATOM 839 C CA . GLU A 1 105 ? -3.704 -14.581 10.639 1.00 81.00 105 GLU A CA 1
ATOM 840 C C . GLU A 1 105 ? -4.159 -13.475 9.679 1.00 81.00 105 GLU A C 1
ATOM 842 O O . GLU A 1 105 ? -5.336 -13.107 9.649 1.00 81.00 105 GLU A O 1
ATOM 847 N N . THR A 1 106 ? -3.248 -13.005 8.827 1.00 83.38 106 THR A N 1
ATOM 848 C CA . THR A 1 106 ? -3.519 -11.968 7.831 1.00 83.38 106 THR A CA 1
ATOM 849 C C . THR A 1 106 ? -4.541 -12.445 6.805 1.00 83.38 106 THR A C 1
ATOM 851 O O . THR A 1 106 ? -5.460 -11.694 6.493 1.00 83.38 106 THR A O 1
ATOM 854 N N . VAL A 1 107 ? -4.456 -13.692 6.333 1.00 84.50 107 VAL A N 1
ATOM 855 C CA . VAL A 1 107 ? -5.462 -14.282 5.430 1.00 84.50 107 VAL A CA 1
ATOM 856 C C . VAL A 1 107 ? -6.836 -14.323 6.099 1.00 84.50 107 VAL A C 1
ATOM 858 O O . VAL A 1 107 ? -7.825 -13.930 5.490 1.00 84.50 107 VAL A O 1
ATOM 861 N N . SER A 1 108 ? -6.904 -14.768 7.356 1.00 84.62 108 SER A N 1
ATOM 862 C CA . SER A 1 108 ? -8.178 -14.951 8.062 1.00 84.62 108 SER A CA 1
ATOM 863 C C . SER A 1 108 ? -8.888 -13.642 8.422 1.00 84.62 108 SER A C 1
ATOM 865 O O . SER A 1 108 ? -10.116 -13.611 8.474 1.00 84.62 108 SER A O 1
ATOM 867 N N . GLY A 1 109 ? -8.128 -12.573 8.675 1.00 82.38 109 GLY A N 1
ATOM 868 C CA . GLY A 1 109 ? -8.659 -11.279 9.103 1.00 82.38 109 GLY A CA 1
ATOM 869 C C . GLY A 1 109 ? -8.868 -10.265 7.979 1.00 82.38 109 GLY A C 1
ATOM 870 O O . GLY A 1 109 ? -9.389 -9.188 8.248 1.00 82.38 109 GLY A O 1
ATOM 871 N N . SER A 1 110 ? -8.439 -10.565 6.749 1.00 87.75 110 SER A N 1
ATOM 872 C CA . SER A 1 110 ? -8.494 -9.609 5.638 1.00 87.75 110 SER A CA 1
ATOM 873 C C . SER A 1 110 ? -9.782 -9.726 4.832 1.00 87.75 110 SER A C 1
ATOM 875 O O . SER A 1 110 ? -10.140 -10.801 4.359 1.00 87.75 110 SER A O 1
ATOM 877 N N . ASP A 1 111 ? -10.434 -8.590 4.591 1.00 87.81 111 ASP A N 1
ATOM 878 C CA . ASP A 1 111 ? -11.620 -8.502 3.730 1.00 87.81 111 ASP A CA 1
ATOM 879 C C . ASP A 1 111 ? -11.244 -8.455 2.240 1.00 87.81 111 ASP A C 1
ATOM 881 O O . ASP A 1 111 ? -12.059 -8.735 1.363 1.00 87.81 111 ASP A O 1
ATOM 885 N N . LEU A 1 112 ? -10.002 -8.061 1.946 1.00 86.81 112 LEU A N 1
ATOM 886 C CA . LEU A 1 112 ? -9.414 -8.050 0.613 1.00 86.81 112 LEU A CA 1
ATOM 887 C C . LEU A 1 112 ? -7.980 -8.569 0.700 1.00 86.81 112 LEU A C 1
ATOM 889 O O . LEU A 1 112 ? -7.217 -8.134 1.561 1.00 86.81 112 LEU A O 1
ATOM 893 N N . MET A 1 113 ? -7.595 -9.457 -0.216 1.00 89.44 113 MET A N 1
ATOM 894 C CA . MET A 1 113 ? -6.220 -9.945 -0.303 1.00 89.44 113 MET A CA 1
ATOM 895 C C . MET A 1 113 ? -5.551 -9.534 -1.608 1.00 89.44 113 MET A C 1
ATOM 897 O O . MET A 1 113 ? -6.101 -9.719 -2.693 1.00 89.44 113 MET A O 1
ATOM 901 N N . LEU A 1 114 ? -4.324 -9.041 -1.485 1.00 87.25 114 LEU A N 1
ATOM 902 C CA . LEU A 1 114 ? -3.395 -8.809 -2.579 1.00 87.25 114 LEU A CA 1
ATOM 903 C C . LEU A 1 114 ? -2.350 -9.921 -2.564 1.00 87.25 114 LEU A C 1
ATOM 905 O O . LEU A 1 114 ? -1.461 -9.942 -1.715 1.00 87.25 114 LEU A O 1
ATOM 909 N N . LEU A 1 115 ? -2.480 -10.856 -3.502 1.00 87.44 115 LEU A N 1
ATOM 910 C CA . LEU A 1 115 ? -1.561 -11.976 -3.660 1.00 87.44 115 LEU A CA 1
ATOM 911 C C . LEU A 1 115 ? -0.460 -11.601 -4.664 1.00 87.44 115 LEU A C 1
ATOM 913 O O . LEU A 1 115 ? -0.650 -11.677 -5.872 1.00 87.44 115 LEU A O 1
ATOM 917 N N . LEU A 1 116 ? 0.681 -11.168 -4.142 1.00 85.19 116 LEU A N 1
ATOM 918 C CA . LEU A 1 116 ? 1.878 -10.703 -4.851 1.00 85.19 116 LEU A CA 1
ATOM 919 C C . LEU A 1 116 ? 3.038 -11.702 -4.711 1.00 85.19 116 LEU A C 1
ATOM 921 O O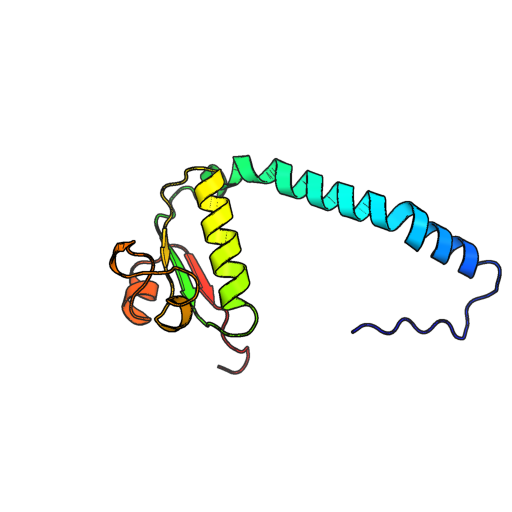 . LEU A 1 116 ? 4.201 -11.332 -4.513 1.00 85.19 116 LEU A O 1
ATOM 925 N N . ILE A 1 117 ? 2.707 -12.989 -4.788 1.00 83.38 117 ILE A N 1
ATOM 926 C CA . ILE A 1 117 ? 3.677 -14.084 -4.863 1.00 83.38 117 ILE A CA 1
ATOM 927 C C . ILE A 1 117 ? 4.110 -14.308 -6.317 1.00 83.38 117 ILE A C 1
ATOM 929 O O . ILE A 1 117 ? 3.556 -13.726 -7.247 1.00 83.38 117 ILE A O 1
ATOM 933 N N . SER A 1 118 ? 5.130 -15.139 -6.525 1.00 78.12 118 SER A N 1
ATOM 934 C CA . SER A 1 118 ? 5.481 -15.580 -7.877 1.00 78.12 118 SER A CA 1
ATOM 935 C C . SER A 1 118 ? 4.310 -16.342 -8.503 1.00 78.12 118 SER A C 1
ATOM 937 O O . SER A 1 118 ? 3.720 -17.178 -7.833 1.00 78.12 118 SER A O 1
ATOM 939 N N . ASP A 1 119 ? 4.041 -16.132 -9.795 1.00 75.25 119 ASP A N 1
ATOM 940 C CA . ASP A 1 119 ? 2.997 -16.866 -10.539 1.00 75.25 119 ASP A CA 1
ATOM 941 C C . ASP A 1 119 ? 3.156 -18.401 -10.478 1.00 75.25 119 ASP A C 1
ATOM 943 O O . ASP A 1 119 ? 2.221 -19.145 -10.755 1.00 75.25 119 ASP A O 1
ATOM 947 N N . THR A 1 120 ? 4.358 -18.875 -10.144 1.00 72.56 120 THR A N 1
ATOM 948 C CA . THR A 1 120 ? 4.724 -20.295 -10.026 1.00 72.56 120 THR A CA 1
ATOM 949 C C . THR A 1 120 ? 4.535 -20.895 -8.627 1.00 72.56 120 THR A C 1
ATOM 951 O O . THR A 1 120 ? 4.878 -22.063 -8.443 1.00 72.56 120 THR A O 1
ATOM 954 N N . ALA A 1 121 ? 4.082 -20.104 -7.651 1.00 59.06 121 ALA A N 1
ATOM 955 C CA . ALA A 1 121 ? 3.971 -20.491 -6.243 1.00 59.06 121 ALA A CA 1
ATOM 956 C C . ALA A 1 121 ? 2.672 -21.240 -5.906 1.00 59.06 121 ALA A C 1
ATOM 958 O O . ALA A 1 121 ? 1.633 -20.979 -6.552 1.00 59.06 121 ALA A O 1
#